Protein AF-A0AAD3U7L4-F1 (afdb_monomer)

Sequence (119 aa):
MNAIIQDDDGVNAVFKADIAALNFIVTVHREAIRQLQRQLLMLRRDNLPNTNVYAIRSLLTACRRERLCIATGLDMIAFQEGLLDEKAGRDAAIKNGTFLEWLGWEPCDQLHGLGENIK

Nearest PDB structures (foldseek):
  8sbj-assembly1_B  TM=7.997E-01  e=1.073E+00  Homo sapiens
  4ilo-assembly1_A  TM=7.071E-01  e=8.507E-01  Chlamydia trachomatis L2/434/Bu
  1i49-assembly1_B  TM=6.788E-01  e=4.591E+00  Homo sapiens
  8qbr-assembly1_A  TM=4.926E-01  e=2.422E+00  Nostoc punctiforme

Secondary structure (DSSP, 8-state):
-------HHHHHHHHHHHHHHHHHHHHHHHHHHHHHHHHHHHHHHT--TTS-HHHHHHHHHHHHHHHHHHHHHHHHHHHHHHHHHHHHHHHHHHHHT-HHHHTTPPPTT---S------

Structure (mmCIF, N/CA/C/O backbone):
data_AF-A0AAD3U7L4-F1
#
_entry.id   AF-A0AAD3U7L4-F1
#
loop_
_atom_site.group_PDB
_atom_site.id
_atom_site.type_symbol
_atom_site.label_atom_id
_atom_site.label_alt_id
_atom_site.label_comp_id
_atom_site.label_asym_id
_atom_site.label_entity_id
_atom_site.label_seq_id
_atom_site.pdbx_PDB_ins_code
_atom_site.Cartn_x
_atom_site.Cartn_y
_atom_site.Cartn_z
_atom_site.occupancy
_atom_site.B_iso_or_equiv
_atom_site.auth_seq_id
_atom_site.auth_comp_id
_atom_site.auth_asym_id
_atom_site.auth_atom_id
_atom_site.pdbx_PDB_model_num
ATOM 1 N N . MET A 1 1 ? 23.061 -11.448 -31.813 1.00 36.22 1 MET A N 1
ATOM 2 C CA . MET A 1 1 ? 23.353 -11.732 -30.391 1.00 36.22 1 MET A CA 1
ATOM 3 C C . MET A 1 1 ? 22.350 -10.909 -29.572 1.00 36.22 1 MET A C 1
ATOM 5 O O . MET A 1 1 ? 22.698 -9.850 -29.095 1.00 36.22 1 MET A O 1
ATOM 9 N N . ASN A 1 2 ? 21.032 -11.060 -29.744 1.00 41.19 2 ASN A N 1
ATOM 10 C CA . ASN A 1 2 ? 20.076 -12.087 -29.292 1.00 41.19 2 ASN A CA 1
ATOM 11 C C . ASN A 1 2 ? 20.114 -12.408 -27.785 1.00 41.19 2 ASN A C 1
ATOM 13 O O . ASN A 1 2 ? 21.023 -13.095 -27.336 1.00 41.19 2 ASN A O 1
ATOM 17 N N . ALA A 1 3 ? 19.031 -11.990 -27.106 1.00 43.59 3 ALA A N 1
ATOM 18 C CA . ALA A 1 3 ? 18.468 -12.526 -25.858 1.00 43.59 3 ALA A CA 1
ATOM 19 C C . ALA A 1 3 ? 18.876 -11.927 -24.490 1.00 43.59 3 ALA A C 1
ATOM 21 O O . ALA A 1 3 ? 18.977 -12.666 -23.518 1.00 43.59 3 ALA A O 1
ATOM 22 N N . ILE A 1 4 ? 18.976 -10.596 -24.362 1.00 46.19 4 ILE A N 1
ATOM 23 C CA . ILE A 1 4 ? 18.776 -9.913 -23.061 1.00 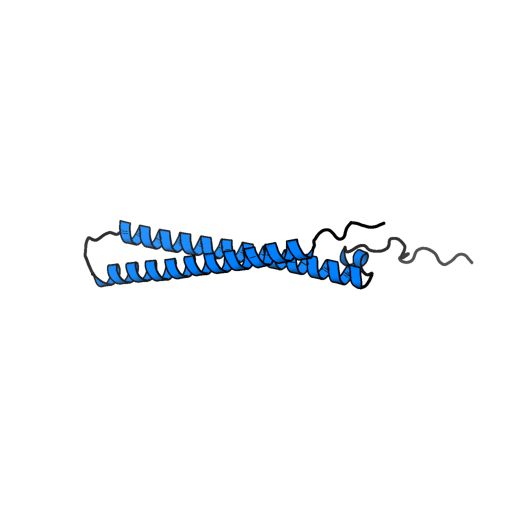46.19 4 ILE A CA 1
ATOM 24 C C . ILE A 1 4 ? 17.797 -8.742 -23.241 1.00 46.19 4 ILE A C 1
ATOM 26 O O . ILE A 1 4 ? 18.088 -7.592 -22.950 1.00 46.19 4 ILE A O 1
ATOM 30 N N . ILE A 1 5 ? 16.626 -9.030 -23.803 1.00 48.66 5 ILE A N 1
ATOM 31 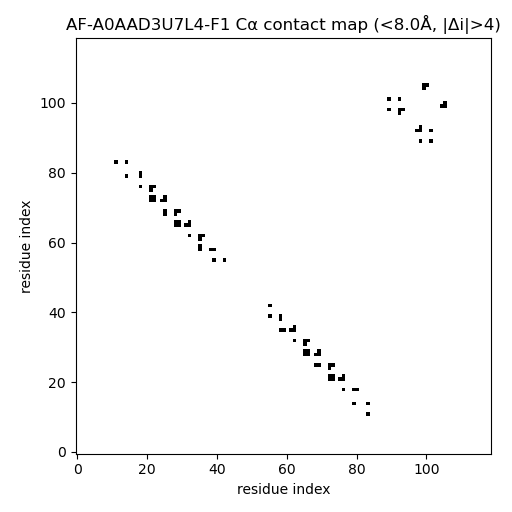C CA . ILE A 1 5 ? 15.420 -8.238 -23.534 1.00 48.66 5 ILE A CA 1
ATOM 32 C C . ILE A 1 5 ? 14.530 -9.216 -22.767 1.00 48.66 5 ILE A C 1
ATOM 34 O O . ILE A 1 5 ? 13.626 -9.834 -23.321 1.00 48.66 5 ILE A O 1
ATOM 38 N N . GLN A 1 6 ? 14.949 -9.535 -21.541 1.00 49.03 6 GLN A N 1
ATOM 39 C CA . GLN A 1 6 ? 14.192 -10.394 -20.634 1.00 49.03 6 GLN A CA 1
ATOM 40 C C . GLN A 1 6 ? 12.933 -9.633 -20.223 1.00 49.03 6 GLN A C 1
ATOM 42 O O . GLN A 1 6 ? 13.059 -8.637 -19.531 1.00 49.03 6 GLN A O 1
ATOM 47 N N . ASP A 1 7 ? 11.769 -10.088 -20.694 1.00 54.78 7 ASP A N 1
ATOM 48 C CA . ASP A 1 7 ? 10.418 -9.917 -20.122 1.00 54.78 7 ASP A CA 1
ATOM 49 C C . ASP A 1 7 ? 10.163 -8.669 -19.238 1.00 54.78 7 ASP A C 1
ATOM 51 O O . ASP A 1 7 ? 9.624 -8.737 -18.132 1.00 54.78 7 ASP A O 1
ATOM 55 N N . ASP A 1 8 ? 10.572 -7.500 -19.730 1.00 60.44 8 ASP A N 1
ATOM 56 C CA . ASP A 1 8 ? 10.537 -6.233 -18.989 1.00 60.44 8 ASP A CA 1
ATOM 57 C C . ASP A 1 8 ? 9.098 -5.703 -18.817 1.00 60.44 8 ASP A C 1
ATOM 59 O O . ASP A 1 8 ? 8.824 -4.869 -17.946 1.00 60.44 8 ASP A O 1
ATOM 63 N N . ASP A 1 9 ? 8.173 -6.211 -19.637 1.00 69.69 9 ASP A N 1
ATOM 64 C CA . ASP A 1 9 ? 6.739 -5.938 -19.559 1.00 69.69 9 ASP A CA 1
ATOM 65 C C . ASP A 1 9 ? 6.079 -6.724 -18.416 1.00 69.69 9 ASP A C 1
ATOM 67 O O . ASP A 1 9 ? 5.242 -6.168 -17.696 1.00 69.69 9 ASP A O 1
ATOM 71 N N . GLY A 1 10 ? 6.500 -7.974 -18.183 1.00 77.50 10 GLY A N 1
ATOM 72 C CA . GLY A 1 10 ? 6.048 -8.784 -17.051 1.00 77.50 10 GLY A CA 1
ATOM 73 C C . GLY A 1 10 ? 6.410 -8.152 -15.706 1.00 77.50 10 GLY A C 1
ATOM 74 O O . GLY A 1 10 ? 5.562 -8.045 -14.819 1.00 77.50 10 GLY A O 1
ATOM 75 N N . VAL A 1 11 ? 7.632 -7.628 -15.576 1.00 80.88 11 VAL A N 1
ATOM 76 C CA . VAL A 1 11 ? 8.095 -6.942 -14.355 1.00 80.88 11 VAL A CA 1
ATOM 77 C C . VAL A 1 11 ? 7.258 -5.691 -14.056 1.00 80.88 11 VAL A C 1
ATOM 79 O O . VAL A 1 11 ? 6.837 -5.480 -12.919 1.00 80.88 11 VAL A O 1
ATOM 82 N N . ASN A 1 12 ? 6.945 -4.885 -15.075 1.00 86.50 12 ASN A N 1
ATOM 83 C CA . ASN A 1 12 ? 6.096 -3.699 -14.916 1.00 86.50 12 ASN A CA 1
ATOM 84 C C . ASN A 1 12 ? 4.665 -4.076 -14.492 1.00 86.50 12 ASN A C 1
ATOM 86 O O . ASN A 1 12 ? 4.074 -3.437 -13.621 1.00 86.50 12 ASN A O 1
ATOM 90 N N . ALA A 1 13 ? 4.111 -5.139 -15.082 1.00 89.31 13 ALA A N 1
ATOM 91 C CA . ALA A 1 13 ? 2.794 -5.645 -14.712 1.00 89.31 13 ALA A CA 1
ATOM 92 C C . ALA A 1 13 ? 2.744 -6.114 -13.248 1.00 89.31 13 ALA A C 1
ATOM 94 O O . ALA A 1 13 ? 1.767 -5.822 -12.558 1.00 89.31 13 ALA A O 1
ATOM 95 N N . VAL A 1 14 ? 3.801 -6.772 -12.757 1.00 91.06 14 VAL A N 1
ATOM 96 C CA . VAL A 1 14 ? 3.909 -7.209 -11.355 1.00 91.06 14 VAL A CA 1
ATOM 97 C C . VAL A 1 14 ? 3.915 -6.016 -10.401 1.00 91.06 14 VAL A C 1
ATOM 99 O O . VAL A 1 14 ? 3.099 -5.987 -9.484 1.00 91.06 14 VAL A O 1
ATOM 102 N N . PHE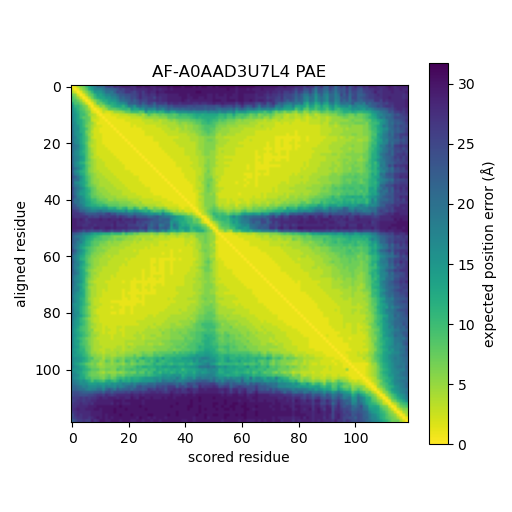 A 1 15 ? 4.759 -5.006 -10.635 1.00 91.56 15 PHE A N 1
ATOM 103 C CA . PHE A 1 15 ? 4.790 -3.817 -9.775 1.00 91.56 15 PHE A CA 1
ATOM 104 C C . PHE A 1 15 ? 3.460 -3.061 -9.785 1.00 91.56 15 PHE A C 1
ATOM 106 O O . PHE A 1 15 ? 2.961 -2.680 -8.733 1.00 91.56 15 PHE A O 1
ATOM 113 N N . LYS A 1 16 ? 2.822 -2.899 -10.949 1.00 93.19 16 LYS A N 1
ATOM 114 C CA . LYS A 1 16 ? 1.496 -2.263 -11.033 1.00 93.19 16 LYS A CA 1
ATOM 115 C C . LYS A 1 16 ? 0.420 -3.049 -10.286 1.00 93.19 16 LYS A C 1
ATOM 117 O O . LYS A 1 16 ? -0.434 -2.444 -9.638 1.00 93.19 16 LYS A O 1
ATOM 122 N N . ALA A 1 17 ? 0.448 -4.378 -10.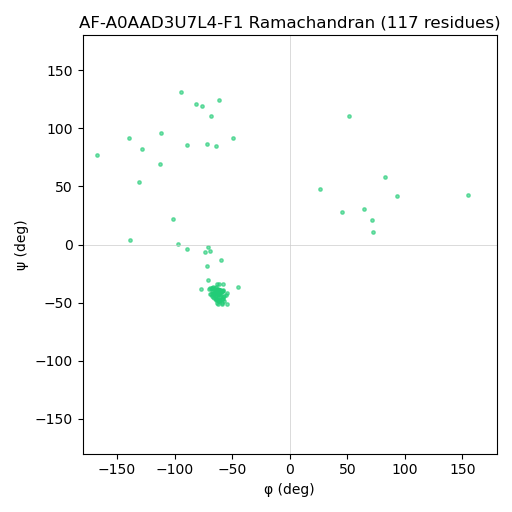377 1.00 95.31 17 ALA A N 1
ATOM 123 C CA . ALA A 1 17 ? -0.474 -5.233 -9.640 1.00 95.31 17 ALA A CA 1
ATOM 124 C C . ALA A 1 17 ? -0.252 -5.124 -8.124 1.00 95.31 17 ALA A C 1
ATOM 126 O O . ALA A 1 17 ? -1.226 -5.022 -7.376 1.00 95.31 17 ALA A O 1
ATOM 127 N N . ASP A 1 18 ? 1.004 -5.080 -7.676 1.00 95.69 18 ASP A N 1
ATOM 128 C CA . ASP A 1 18 ? 1.332 -4.951 -6.256 1.00 95.69 18 ASP A CA 1
ATOM 129 C C . ASP A 1 18 ? 0.968 -3.565 -5.702 1.00 95.69 18 ASP A C 1
ATOM 131 O O . ASP A 1 18 ? 0.293 -3.473 -4.677 1.00 95.69 18 ASP A O 1
ATOM 135 N N . ILE A 1 19 ? 1.249 -2.482 -6.439 1.00 96.75 19 ILE A N 1
ATOM 136 C CA . ILE A 1 19 ? 0.787 -1.122 -6.106 1.00 96.75 19 ILE 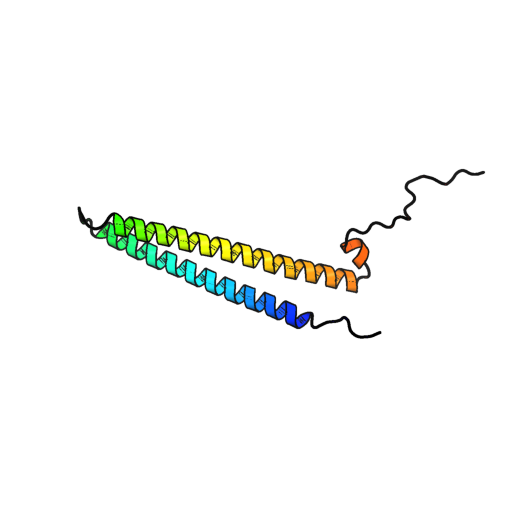A CA 1
ATOM 137 C C . ILE A 1 19 ? -0.740 -1.088 -5.959 1.00 96.75 19 ILE A C 1
ATOM 139 O O . ILE A 1 19 ? -1.271 -0.477 -5.025 1.00 96.75 19 ILE A O 1
ATOM 143 N N . ALA A 1 20 ? -1.481 -1.740 -6.860 1.00 97.50 20 ALA A N 1
ATOM 144 C CA . ALA A 1 20 ? -2.938 -1.811 -6.770 1.00 97.50 20 ALA A CA 1
ATOM 145 C C . ALA A 1 20 ? -3.399 -2.575 -5.514 1.00 97.50 20 ALA A C 1
ATOM 147 O O . ALA A 1 20 ? -4.315 -2.124 -4.817 1.00 97.50 20 ALA A O 1
ATOM 148 N N . ALA A 1 21 ? -2.744 -3.692 -5.187 1.00 97.88 21 ALA A N 1
ATOM 149 C CA . ALA A 1 21 ? -3.023 -4.464 -3.980 1.00 97.88 21 ALA A CA 1
ATOM 150 C C . ALA A 1 21 ? -2.717 -3.665 -2.701 1.00 97.88 21 ALA A C 1
ATOM 152 O O . ALA A 1 21 ? -3.546 -3.616 -1.790 1.00 97.88 21 ALA A O 1
ATOM 153 N N . LEU A 1 22 ? -1.581 -2.967 -2.647 1.00 97.62 22 LEU A N 1
ATOM 154 C CA . LEU A 1 22 ? -1.202 -2.099 -1.531 1.00 97.62 22 LEU A CA 1
ATOM 155 C C . LEU A 1 22 ? -2.195 -0.946 -1.347 1.00 97.62 22 LEU A C 1
ATOM 157 O O . LEU A 1 22 ? -2.621 -0.671 -0.225 1.00 97.62 22 LEU A O 1
ATOM 161 N N . ASN A 1 23 ? -2.642 -0.314 -2.434 1.00 97.75 23 ASN A N 1
ATOM 162 C CA . ASN A 1 23 ? -3.673 0.725 -2.380 1.00 97.75 23 ASN A CA 1
ATOM 163 C C . ASN A 1 23 ? -5.003 0.197 -1.821 1.00 97.75 23 ASN A C 1
ATOM 165 O O . ASN A 1 23 ? -5.676 0.874 -1.029 1.00 97.75 23 ASN A O 1
ATOM 169 N N . PHE A 1 24 ? -5.382 -1.028 -2.193 1.00 98.00 24 PHE A N 1
ATOM 170 C CA . PHE A 1 24 ? -6.545 -1.694 -1.618 1.00 98.00 24 PHE A CA 1
ATOM 171 C C . PHE A 1 24 ? -6.360 -1.956 -0.115 1.00 98.00 24 PHE A C 1
ATOM 173 O O . PHE A 1 24 ? -7.232 -1.593 0.677 1.00 98.00 24 PHE A O 1
ATOM 180 N N . ILE A 1 25 ? -5.206 -2.484 0.304 1.00 96.69 25 ILE A N 1
ATOM 181 C CA . ILE A 1 25 ? -4.867 -2.714 1.719 1.00 96.69 25 ILE A CA 1
ATOM 182 C C . ILE A 1 25 ? -4.937 -1.404 2.521 1.00 96.69 25 ILE A C 1
ATOM 184 O O . ILE A 1 25 ? -5.587 -1.343 3.567 1.00 96.69 25 ILE A O 1
ATOM 188 N N . VAL A 1 26 ? -4.356 -0.316 2.009 1.00 97.88 26 VAL A N 1
ATOM 189 C CA . VAL A 1 26 ? -4.443 1.022 2.621 1.00 97.88 26 VAL A CA 1
ATOM 190 C C . VAL A 1 26 ? -5.900 1.472 2.766 1.00 97.88 26 VAL A C 1
ATOM 192 O O . VAL A 1 26 ? -6.278 2.056 3.785 1.00 97.88 26 VAL A O 1
ATOM 195 N N . THR A 1 27 ? -6.743 1.192 1.773 1.00 98.00 27 THR A N 1
ATOM 196 C CA . THR A 1 27 ? -8.177 1.511 1.825 1.00 98.00 27 THR A CA 1
ATOM 197 C C . THR A 1 27 ? -8.893 0.733 2.928 1.00 98.00 27 THR A C 1
ATOM 199 O O . THR A 1 27 ? -9.677 1.326 3.675 1.00 98.00 27 THR A O 1
ATOM 202 N N . VAL A 1 28 ? -8.577 -0.552 3.095 1.00 97.94 28 VAL A N 1
ATOM 203 C CA . VAL A 1 28 ? -9.106 -1.385 4.185 1.00 97.94 28 VAL A CA 1
ATOM 204 C C . VAL A 1 28 ? -8.707 -0.820 5.552 1.00 97.94 28 VAL A C 1
ATOM 206 O O . VAL A 1 28 ? -9.577 -0.615 6.398 1.00 97.94 28 VAL A O 1
ATOM 209 N N . HIS A 1 29 ? -7.433 -0.472 5.757 1.00 97.62 29 HIS A N 1
ATOM 210 C CA . HIS A 1 29 ? -6.970 0.135 7.013 1.00 97.62 29 HIS A CA 1
ATOM 211 C C . HIS A 1 29 ? -7.642 1.489 7.299 1.00 97.62 29 HIS A C 1
ATOM 213 O O . HIS A 1 29 ? -8.012 1.790 8.438 1.00 97.62 29 HIS A O 1
ATOM 219 N N . ARG A 1 30 ? -7.872 2.315 6.268 1.00 97.62 30 ARG A N 1
ATOM 220 C CA . ARG A 1 30 ? -8.631 3.570 6.412 1.00 97.62 30 ARG A CA 1
ATOM 221 C C . ARG A 1 30 ? -10.056 3.311 6.891 1.00 97.62 30 ARG A C 1
ATOM 223 O O . ARG A 1 30 ? -10.544 4.044 7.751 1.00 97.62 30 ARG A O 1
ATOM 230 N N . GLU A 1 31 ? -10.718 2.283 6.368 1.00 98.06 31 GLU A N 1
ATOM 231 C CA . GLU A 1 31 ? -12.066 1.927 6.809 1.00 98.06 31 GLU A CA 1
ATOM 232 C C . GLU A 1 31 ? -12.078 1.344 8.227 1.00 98.06 31 GLU A C 1
ATOM 234 O O . GLU A 1 31 ? -12.939 1.713 9.028 1.00 98.06 31 GLU A O 1
ATOM 239 N N . ALA A 1 32 ? -11.077 0.539 8.594 1.00 97.12 32 ALA A N 1
ATOM 240 C CA . ALA A 1 32 ? -10.902 0.061 9.964 1.00 97.12 32 ALA A CA 1
ATOM 241 C C . ALA A 1 32 ? -10.792 1.231 10.960 1.00 97.12 32 ALA A C 1
ATOM 243 O O . ALA A 1 32 ? -11.485 1.245 11.979 1.00 97.12 32 ALA A O 1
ATOM 244 N N . ILE A 1 33 ? -10.021 2.279 10.637 1.00 97.44 33 ILE A N 1
ATOM 245 C CA . ILE A 1 33 ? -9.958 3.503 11.458 1.00 97.44 33 ILE A CA 1
ATOM 246 C C . ILE A 1 33 ? -11.338 4.146 11.610 1.00 97.44 33 ILE A C 1
ATOM 248 O O . ILE A 1 33 ? -11.704 4.529 12.724 1.00 97.44 33 ILE A O 1
ATOM 252 N N . ARG A 1 34 ? -12.121 4.265 10.529 1.00 96.94 34 ARG A N 1
ATOM 253 C CA . ARG A 1 34 ? -13.474 4.845 10.606 1.00 96.94 34 ARG A CA 1
ATOM 254 C C . ARG A 1 34 ? -14.373 4.042 11.542 1.00 96.94 34 ARG A C 1
ATOM 256 O O . ARG A 1 34 ? -15.113 4.634 12.329 1.00 96.94 34 ARG A O 1
ATOM 263 N N . GLN A 1 35 ? -14.296 2.714 11.501 1.00 96.62 35 GLN A N 1
ATOM 264 C CA . GLN A 1 35 ? -15.063 1.842 12.394 1.00 96.62 35 GLN A CA 1
ATOM 265 C C . GLN A 1 35 ? -14.633 1.999 13.860 1.00 96.62 35 GLN A C 1
ATOM 267 O O . GLN A 1 35 ? -15.485 2.198 14.728 1.00 96.62 35 GLN A O 1
ATOM 272 N N . LEU A 1 36 ? -13.326 2.013 14.134 1.00 94.94 36 LEU A N 1
ATOM 273 C CA . LEU A 1 36 ? -12.784 2.231 15.481 1.00 94.94 36 LEU A CA 1
ATOM 274 C C . LEU A 1 36 ? -13.186 3.603 16.047 1.00 94.94 36 LEU A C 1
ATOM 276 O O . LEU A 1 36 ? -13.565 3.724 17.212 1.00 94.94 36 LEU A O 1
ATOM 280 N N . GLN A 1 37 ? -13.168 4.647 15.215 1.00 92.75 37 GLN A N 1
ATOM 281 C CA . GLN A 1 37 ? -13.621 5.985 15.601 1.00 92.75 37 GLN A CA 1
ATOM 282 C C . GLN A 1 37 ? -15.115 6.015 15.943 1.00 92.75 37 GLN A C 1
ATOM 284 O O . GLN A 1 37 ? -15.500 6.662 16.917 1.00 92.75 37 GLN A O 1
ATOM 289 N N . ARG A 1 38 ? -15.963 5.296 15.195 1.00 93.56 38 ARG A N 1
ATOM 290 C CA . ARG A 1 38 ? -17.395 5.167 15.520 1.00 93.56 38 ARG A CA 1
ATOM 291 C C . ARG A 1 38 ? -17.604 4.490 16.875 1.00 93.56 38 ARG A C 1
ATOM 293 O O . ARG A 1 38 ? -18.402 4.985 17.666 1.00 93.56 38 ARG A O 1
ATOM 300 N N . GLN A 1 39 ? -16.858 3.427 17.173 1.00 91.00 39 GLN A N 1
ATOM 301 C CA . GLN A 1 39 ? -16.921 2.749 18.474 1.00 91.00 39 GLN A CA 1
ATOM 302 C C . GLN A 1 39 ? -16.498 3.674 19.625 1.00 91.00 39 GLN A C 1
ATOM 304 O O . GLN A 1 39 ? -17.182 3.746 20.643 1.00 91.00 39 GLN A O 1
ATOM 309 N N . LEU A 1 40 ? -15.427 4.454 19.444 1.00 89.31 40 LEU A N 1
ATOM 310 C CA . LEU A 1 40 ? -15.005 5.465 20.422 1.00 89.31 40 LEU A CA 1
ATOM 311 C C . LEU A 1 40 ? -16.084 6.534 20.660 1.00 89.31 40 LEU A C 1
ATOM 313 O O . LEU A 1 40 ? -16.294 6.956 21.797 1.00 89.31 40 LEU A O 1
ATOM 317 N N . LEU A 1 41 ? -16.782 6.970 19.608 1.00 88.50 41 LEU A N 1
ATOM 318 C CA . LEU A 1 41 ? -17.876 7.937 19.728 1.00 88.50 41 LEU A CA 1
ATOM 319 C C . LEU A 1 41 ? -19.086 7.366 20.477 1.00 88.50 41 LEU A C 1
ATOM 321 O O . LEU A 1 41 ? -19.697 8.100 21.252 1.00 88.50 41 LEU A O 1
ATOM 325 N N . MET A 1 42 ? -19.416 6.088 20.272 1.00 87.19 42 MET A N 1
ATOM 326 C CA . MET A 1 42 ? -20.473 5.402 21.026 1.00 87.19 42 MET A CA 1
ATOM 327 C C . MET A 1 42 ? -20.124 5.344 22.517 1.00 87.19 42 MET A C 1
ATOM 329 O O . MET A 1 42 ? -20.880 5.857 23.335 1.00 87.19 42 MET A O 1
ATOM 333 N N . LEU A 1 43 ? -18.917 4.877 22.854 1.00 82.19 43 LEU A N 1
ATOM 334 C CA . LEU A 1 43 ? -18.445 4.816 24.244 1.00 82.19 43 LEU A CA 1
ATOM 335 C C . LEU A 1 43 ? -18.436 6.187 24.935 1.00 82.19 43 LEU A C 1
ATOM 337 O O . LEU A 1 43 ? -18.696 6.282 26.131 1.00 82.19 43 LEU A O 1
ATOM 341 N N . ARG A 1 44 ? -18.153 7.264 24.190 1.00 78.12 44 ARG A N 1
ATOM 342 C CA . ARG A 1 44 ? -18.211 8.634 24.717 1.00 78.12 44 ARG A CA 1
ATOM 343 C C . ARG A 1 44 ? -19.642 9.091 25.013 1.00 78.12 44 ARG A C 1
ATOM 345 O O . ARG A 1 44 ? -19.840 9.838 25.965 1.00 78.12 44 ARG A O 1
ATOM 352 N N . ARG A 1 45 ? -20.618 8.707 24.185 1.00 75.94 45 ARG A N 1
ATOM 353 C CA . ARG A 1 45 ? -22.029 9.097 24.358 1.00 75.94 45 ARG A CA 1
ATOM 354 C C . ARG A 1 45 ? -22.681 8.401 25.546 1.00 75.94 45 ARG A C 1
ATOM 356 O O . ARG A 1 45 ? -23.536 9.007 26.182 1.00 75.94 45 ARG A O 1
ATOM 363 N N . ASP A 1 46 ? -22.237 7.192 25.868 1.00 68.12 46 ASP A N 1
ATOM 364 C CA . ASP A 1 46 ? -22.859 6.384 26.916 1.00 68.12 46 ASP A CA 1
ATOM 365 C C . ASP A 1 46 ? -22.558 6.873 28.347 1.00 68.12 46 ASP A C 1
ATOM 367 O O . ASP A 1 46 ? -23.173 6.372 29.281 1.00 68.12 46 ASP A O 1
ATOM 371 N N . ASN A 1 47 ? -21.677 7.872 28.548 1.00 58.88 47 ASN A N 1
ATOM 372 C CA . ASN A 1 47 ? -21.454 8.589 29.825 1.00 58.88 47 ASN A CA 1
ATOM 373 C C . ASN A 1 47 ? -21.338 7.684 31.080 1.00 58.88 47 ASN A C 1
ATOM 375 O O . ASN A 1 47 ? -21.670 8.092 32.194 1.00 58.88 47 ASN A O 1
ATOM 379 N N . LEU A 1 48 ? -20.873 6.442 30.918 1.00 60.03 48 LEU A N 1
ATOM 380 C CA . LEU A 1 48 ? -20.873 5.450 31.989 1.00 60.03 48 LEU A CA 1
ATOM 381 C C . LEU A 1 48 ? -19.659 5.659 32.911 1.00 60.03 48 LEU A C 1
ATOM 383 O O . LEU A 1 48 ? -18.520 5.526 32.456 1.00 60.03 48 LEU A O 1
ATOM 387 N N . PRO A 1 49 ? -19.866 5.911 34.218 1.00 53.59 49 PRO A N 1
ATOM 388 C CA . PRO A 1 49 ? -18.813 6.341 35.143 1.00 53.59 49 PRO A CA 1
ATOM 389 C C . PRO A 1 49 ? -17.751 5.274 35.461 1.00 53.59 49 PRO A C 1
ATOM 391 O O . PRO A 1 49 ? -16.769 5.583 36.125 1.00 53.59 49 PRO A O 1
ATOM 394 N N . ASN A 1 50 ? -17.908 4.036 34.982 1.00 56.66 50 ASN A N 1
ATOM 395 C CA . ASN A 1 50 ? -16.955 2.942 35.206 1.00 56.66 50 ASN A CA 1
ATOM 396 C C . ASN A 1 50 ? -16.700 2.061 33.971 1.00 56.66 50 ASN A C 1
ATOM 398 O O . ASN A 1 50 ? -15.947 1.086 34.049 1.00 56.66 50 ASN A O 1
ATOM 402 N N . THR A 1 51 ? -17.278 2.387 32.811 1.00 57.25 51 THR A N 1
ATOM 403 C CA . THR A 1 51 ? -17.162 1.521 31.633 1.00 57.25 51 THR A CA 1
ATOM 404 C C . THR A 1 51 ? -15.926 1.891 30.819 1.00 57.25 51 THR A C 1
ATOM 406 O O . THR A 1 51 ? -15.958 2.601 29.821 1.00 57.25 51 THR A O 1
ATOM 409 N N . ASN A 1 52 ? -14.831 1.276 31.269 1.00 70.94 52 ASN A N 1
ATOM 410 C CA . ASN A 1 52 ? -13.834 0.637 30.422 1.00 70.94 52 ASN A CA 1
ATOM 411 C C . ASN A 1 52 ? -12.767 1.559 29.799 1.00 70.94 52 ASN A C 1
ATOM 413 O O . ASN A 1 52 ? -12.529 1.561 28.592 1.00 70.94 52 ASN A O 1
ATOM 417 N N . VAL A 1 53 ? -12.025 2.269 30.662 1.00 79.75 53 VAL A N 1
ATOM 418 C CA . VAL A 1 53 ? -10.732 2.912 30.324 1.00 79.75 53 VAL A CA 1
ATOM 419 C C . VAL A 1 53 ? -9.833 1.969 29.515 1.00 79.75 53 VAL A C 1
ATOM 421 O O . VAL 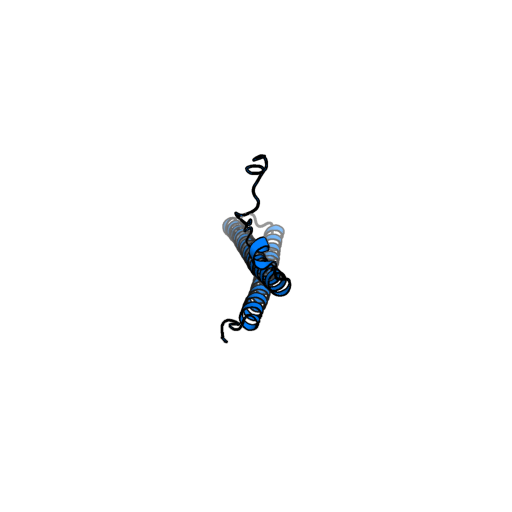A 1 53 ? -9.140 2.411 28.599 1.00 79.75 53 VAL A O 1
ATOM 424 N N . TYR A 1 54 ? -9.869 0.667 29.818 1.00 83.31 54 TYR A N 1
ATOM 425 C CA . TYR A 1 54 ? -9.162 -0.357 29.056 1.00 83.31 54 TYR A CA 1
ATOM 426 C C . TYR A 1 54 ? -9.682 -0.482 27.614 1.00 83.31 54 TYR A C 1
ATOM 428 O O . TYR A 1 54 ? -8.871 -0.426 26.696 1.00 83.31 54 TYR A O 1
ATOM 436 N N . ALA A 1 55 ? -10.999 -0.559 27.387 1.00 85.25 55 ALA A N 1
ATOM 437 C CA . ALA A 1 55 ? -11.578 -0.564 26.038 1.00 85.25 55 ALA A CA 1
ATOM 438 C C . ALA A 1 55 ? -11.279 0.722 25.251 1.00 85.25 55 ALA A C 1
ATOM 440 O O . ALA A 1 55 ? -10.959 0.670 24.068 1.00 85.25 55 ALA A O 1
ATOM 441 N N . ILE A 1 56 ? -11.315 1.890 25.896 1.00 87.06 56 ILE A N 1
ATOM 442 C CA . ILE A 1 56 ? -10.938 3.145 25.228 1.00 87.06 56 ILE A CA 1
ATOM 443 C C . ILE A 1 56 ? -9.454 3.104 24.833 1.00 87.06 56 ILE A C 1
ATOM 445 O O . ILE A 1 56 ? -9.101 3.419 23.696 1.00 87.06 56 ILE A O 1
ATOM 449 N N . ARG A 1 57 ? -8.569 2.680 25.746 1.00 89.38 57 ARG A N 1
ATOM 450 C CA . ARG A 1 57 ? -7.132 2.538 25.462 1.00 89.38 57 ARG A CA 1
ATOM 451 C C . ARG A 1 57 ? -6.858 1.506 24.371 1.00 89.38 57 ARG A C 1
ATOM 453 O O . ARG A 1 57 ? -5.990 1.758 23.533 1.00 89.38 57 ARG A O 1
ATOM 460 N N . SER A 1 58 ? -7.575 0.385 24.348 1.00 90.69 58 SER A N 1
ATOM 461 C CA . SER A 1 58 ? -7.402 -0.643 23.320 1.00 90.69 58 SER A CA 1
ATOM 462 C C . SER A 1 58 ? -7.826 -0.121 21.946 1.00 90.69 58 SER A C 1
ATOM 464 O O . SER A 1 58 ? -7.047 -0.231 21.002 1.00 90.69 58 SER A O 1
ATOM 466 N N . LEU A 1 59 ? -8.968 0.565 21.840 1.00 92.88 59 LEU A N 1
ATOM 467 C CA . LEU A 1 59 ? -9.436 1.173 20.589 1.00 92.88 59 LEU A CA 1
ATOM 468 C C . LEU A 1 59 ? -8.511 2.288 20.085 1.00 92.88 59 LEU A C 1
ATOM 470 O O . LEU A 1 59 ? -8.235 2.376 18.887 1.00 92.88 59 LEU A O 1
ATOM 474 N N . LEU A 1 60 ? -7.977 3.122 20.984 1.00 93.31 60 LEU A N 1
ATOM 475 C CA . LEU A 1 60 ? -6.973 4.131 20.630 1.00 93.31 60 LEU A CA 1
ATOM 476 C C . LEU A 1 60 ? -5.664 3.490 20.149 1.00 93.31 60 LEU A C 1
ATOM 478 O O . LEU A 1 60 ? -5.028 3.999 19.227 1.00 93.31 60 LEU A O 1
ATOM 482 N N . THR A 1 61 ? -5.262 2.374 20.756 1.00 95.75 61 THR A N 1
ATOM 483 C CA . THR A 1 61 ? -4.063 1.627 20.355 1.00 95.75 61 THR A CA 1
ATOM 484 C C . THR A 1 61 ? -4.259 0.972 18.991 1.00 95.75 61 THR A C 1
ATOM 486 O O . THR A 1 61 ? -3.382 1.091 18.138 1.00 95.75 61 THR A O 1
ATOM 489 N N . ALA A 1 62 ? -5.430 0.381 18.743 1.00 96.25 62 ALA A N 1
ATOM 490 C CA . ALA A 1 62 ? -5.812 -0.120 17.429 1.00 96.25 62 ALA A CA 1
ATOM 491 C C . ALA A 1 62 ? -5.757 1.002 16.380 1.00 96.25 62 ALA A C 1
ATOM 493 O O . ALA A 1 62 ? -5.059 0.859 15.384 1.00 96.25 62 ALA A O 1
ATOM 494 N N . CYS A 1 63 ? -6.345 2.176 16.651 1.00 96.00 63 CYS A N 1
ATOM 495 C CA . CYS A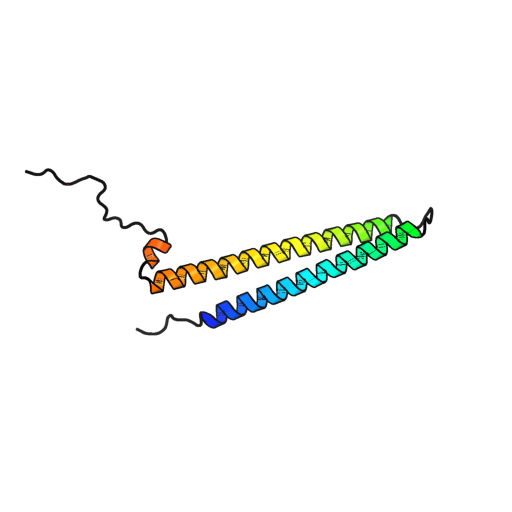 1 63 ? -6.264 3.331 15.746 1.00 96.00 63 CYS A CA 1
ATOM 496 C C . CYS A 1 63 ? -4.818 3.718 15.394 1.00 96.00 63 CYS A C 1
ATOM 498 O O . CYS A 1 63 ? -4.529 4.061 14.250 1.00 96.00 63 CYS A O 1
ATOM 500 N N . ARG A 1 64 ? -3.904 3.703 16.375 1.00 97.00 64 ARG A N 1
ATOM 501 C CA . ARG A 1 64 ? -2.481 4.003 16.140 1.00 97.00 64 ARG A CA 1
ATOM 502 C C . ARG A 1 64 ? -1.820 2.946 15.260 1.00 97.00 64 ARG A C 1
ATOM 504 O O . ARG A 1 64 ? -1.067 3.312 14.364 1.00 97.00 64 ARG A O 1
ATOM 511 N N . ARG A 1 65 ? -2.120 1.667 15.494 1.00 97.62 65 ARG A N 1
ATOM 512 C CA . ARG A 1 65 ? -1.611 0.557 14.683 1.00 97.62 65 ARG A CA 1
ATOM 513 C C . ARG A 1 65 ? -2.087 0.655 13.236 1.00 97.62 65 ARG A C 1
ATOM 515 O O . ARG A 1 65 ? -1.258 0.595 12.340 1.00 97.62 65 ARG A O 1
ATOM 522 N N . GLU A 1 66 ? -3.377 0.897 13.015 1.00 97.56 66 GLU A N 1
ATOM 523 C CA . GLU A 1 66 ? -3.926 1.070 11.665 1.00 97.56 66 GLU A CA 1
ATOM 524 C C . GLU A 1 66 ? -3.261 2.239 10.922 1.00 97.56 66 GLU A C 1
ATOM 526 O O . GLU A 1 66 ? -2.931 2.129 9.744 1.00 97.56 66 GLU A O 1
ATOM 531 N N . ARG A 1 67 ? -2.991 3.358 11.612 1.00 96.81 67 ARG A N 1
ATOM 532 C CA . ARG A 1 67 ? -2.261 4.495 11.020 1.00 96.81 67 ARG A CA 1
ATOM 533 C C . ARG A 1 67 ? -0.839 4.133 10.611 1.00 96.81 67 ARG A C 1
ATOM 535 O O . ARG A 1 67 ? -0.393 4.593 9.567 1.00 96.81 67 ARG A O 1
ATOM 542 N N . LEU A 1 68 ? -0.144 3.334 11.419 1.00 97.69 68 LEU A N 1
ATOM 543 C CA . LEU A 1 68 ? 1.191 2.853 11.077 1.00 97.69 68 LEU A CA 1
ATOM 544 C C . LEU A 1 68 ? 1.141 1.949 9.840 1.00 97.69 68 LEU A C 1
ATOM 546 O O . LEU A 1 68 ? 1.929 2.151 8.928 1.00 97.69 68 LEU A O 1
ATOM 550 N N . CYS A 1 69 ? 0.176 1.027 9.765 1.00 97.25 69 CYS A N 1
ATOM 551 C CA . CYS A 1 69 ? -0.020 0.182 8.583 1.00 97.25 69 CYS A CA 1
ATOM 552 C C . CYS A 1 69 ? -0.285 1.010 7.316 1.00 97.25 69 CYS A C 1
ATOM 554 O O . CYS A 1 69 ? 0.275 0.708 6.266 1.00 97.25 69 CYS A O 1
ATOM 556 N N . ILE A 1 70 ? -1.078 2.084 7.414 1.00 97.94 70 ILE A N 1
ATOM 557 C CA . ILE A 1 70 ? -1.283 3.021 6.299 1.00 97.94 70 ILE A CA 1
ATOM 558 C C . ILE A 1 70 ? 0.032 3.687 5.894 1.00 97.94 70 ILE A C 1
ATOM 560 O O . ILE A 1 70 ? 0.330 3.720 4.707 1.00 97.94 70 ILE A O 1
ATOM 564 N N . ALA A 1 71 ? 0.801 4.214 6.852 1.00 97.94 71 ALA A N 1
ATOM 565 C CA . ALA A 1 71 ? 2.070 4.878 6.560 1.00 97.94 71 ALA A CA 1
ATOM 566 C C . ALA A 1 71 ? 3.041 3.925 5.848 1.00 97.94 71 ALA A C 1
ATOM 568 O O . ALA A 1 71 ? 3.496 4.230 4.755 1.00 97.94 71 ALA A O 1
ATOM 569 N N . THR A 1 72 ? 3.243 2.723 6.393 1.00 97.19 72 THR A N 1
ATOM 570 C CA . THR A 1 72 ? 4.100 1.702 5.776 1.00 97.19 72 THR A CA 1
ATOM 571 C C . THR A 1 72 ? 3.615 1.290 4.384 1.00 97.19 72 THR A C 1
ATOM 573 O O . THR A 1 72 ? 4.430 1.108 3.484 1.00 97.19 72 THR A O 1
ATOM 576 N N . GLY A 1 73 ? 2.300 1.152 4.183 1.00 97.25 73 GLY A N 1
ATOM 577 C CA . GLY A 1 73 ? 1.738 0.837 2.869 1.00 97.25 73 GLY A CA 1
ATOM 578 C C . GLY A 1 73 ? 1.987 1.944 1.841 1.00 97.25 73 GLY A C 1
ATOM 579 O O . GLY A 1 73 ? 2.350 1.647 0.709 1.00 97.25 73 GLY A O 1
ATOM 580 N N . LEU A 1 74 ? 1.836 3.211 2.239 1.00 97.75 74 LEU A N 1
ATOM 581 C CA . LEU A 1 74 ? 2.115 4.361 1.374 1.00 97.75 74 LEU A CA 1
ATOM 582 C C . LEU A 1 74 ? 3.608 4.498 1.055 1.00 97.75 74 LEU A C 1
ATOM 584 O O . LEU A 1 74 ? 3.944 4.763 -0.095 1.00 97.75 74 LEU A O 1
ATOM 588 N N . ASP A 1 75 ? 4.486 4.262 2.030 1.00 98.12 75 ASP A N 1
ATOM 589 C CA . ASP A 1 75 ? 5.937 4.271 1.812 1.00 98.12 75 ASP A CA 1
ATOM 590 C C . ASP A 1 75 ? 6.350 3.188 0.802 1.00 98.12 75 ASP A C 1
ATOM 592 O O . ASP A 1 75 ? 7.155 3.443 -0.092 1.00 98.12 75 ASP A O 1
ATOM 596 N N . MET A 1 76 ? 5.759 1.990 0.896 1.00 97.12 76 MET A N 1
ATOM 597 C CA . MET A 1 76 ? 6.024 0.905 -0.053 1.00 97.12 76 MET A CA 1
ATOM 598 C C . MET A 1 76 ? 5.510 1.227 -1.462 1.00 97.12 76 MET A C 1
ATOM 600 O O . MET A 1 76 ? 6.203 0.947 -2.436 1.00 97.12 76 MET A O 1
ATOM 604 N N . ILE A 1 77 ? 4.328 1.844 -1.580 1.00 97.56 77 ILE A N 1
ATOM 605 C CA . ILE A 1 77 ? 3.801 2.311 -2.872 1.00 97.56 77 ILE A CA 1
ATOM 606 C C . ILE A 1 77 ? 4.769 3.316 -3.501 1.00 97.56 77 ILE A C 1
ATOM 608 O O . ILE A 1 77 ? 5.179 3.120 -4.639 1.00 97.56 77 ILE A O 1
ATOM 612 N N . ALA A 1 78 ? 5.184 4.340 -2.749 1.00 97.50 78 ALA A N 1
ATOM 613 C CA . ALA A 1 78 ? 6.096 5.366 -3.251 1.00 97.50 78 ALA A CA 1
ATOM 614 C C . ALA A 1 78 ? 7.444 4.772 -3.692 1.00 97.50 78 ALA A C 1
ATOM 616 O O . ALA A 1 78 ? 8.000 5.163 -4.717 1.00 97.50 78 ALA A O 1
ATOM 617 N N . PHE A 1 79 ? 7.957 3.791 -2.945 1.00 95.75 79 PHE A N 1
ATOM 618 C CA . PHE A 1 79 ? 9.160 3.059 -3.327 1.00 95.75 79 PHE A CA 1
ATOM 619 C C . PHE A 1 79 ? 8.985 2.314 -4.661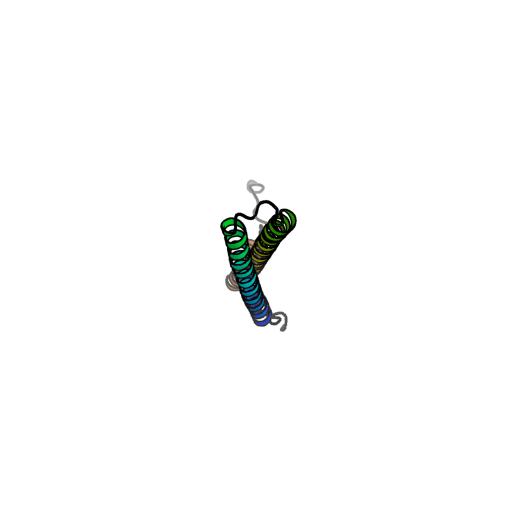 1.00 95.75 79 PHE A C 1
ATOM 621 O O . PHE A 1 79 ? 9.840 2.416 -5.539 1.00 95.75 79 PHE A O 1
ATOM 628 N N . GLN A 1 80 ? 7.875 1.594 -4.843 1.00 95.38 80 GLN A N 1
ATOM 629 C CA . GLN A 1 80 ? 7.603 0.848 -6.077 1.00 95.38 80 GLN A CA 1
ATOM 630 C C . GLN A 1 80 ? 7.361 1.758 -7.284 1.00 95.38 80 GLN A C 1
ATOM 632 O O . GLN A 1 80 ? 7.817 1.443 -8.382 1.00 95.38 80 GLN A O 1
ATOM 637 N N . GLU A 1 81 ? 6.688 2.891 -7.087 1.00 94.75 81 GLU A N 1
ATOM 638 C CA . GLU A 1 81 ? 6.550 3.932 -8.111 1.00 94.75 81 GLU A CA 1
ATOM 639 C C . GLU A 1 81 ? 7.927 4.464 -8.534 1.00 94.75 81 GLU A C 1
ATOM 641 O O . GLU A 1 81 ? 8.214 4.525 -9.728 1.00 94.75 81 GLU A O 1
ATOM 646 N N . GLY A 1 82 ? 8.827 4.715 -7.577 1.00 94.38 82 GLY A N 1
ATOM 647 C CA . GLY A 1 82 ? 10.204 5.123 -7.864 1.00 94.38 82 GLY A CA 1
ATOM 648 C C . GLY A 1 82 ? 10.983 4.109 -8.712 1.00 94.38 82 GLY A C 1
ATOM 649 O O . GLY A 1 82 ? 11.683 4.502 -9.642 1.00 94.38 82 GLY A O 1
ATOM 650 N N . LEU A 1 83 ? 10.822 2.806 -8.458 1.00 91.44 83 LEU A N 1
ATOM 651 C CA . LEU A 1 83 ? 11.450 1.756 -9.275 1.00 91.44 83 LEU A CA 1
ATOM 652 C C . LEU A 1 83 ? 10.888 1.704 -10.705 1.00 91.44 83 LEU A C 1
ATOM 654 O O . LEU A 1 83 ? 11.624 1.439 -11.660 1.00 91.44 83 LEU A O 1
ATOM 658 N N . LEU A 1 84 ? 9.584 1.946 -10.867 1.00 91.75 84 LEU A N 1
ATOM 659 C CA . LEU A 1 84 ? 8.956 2.030 -12.186 1.00 91.75 84 LEU A CA 1
ATOM 660 C C . LEU A 1 84 ? 9.466 3.240 -12.973 1.00 91.75 84 LEU A C 1
ATOM 662 O O . LEU A 1 84 ? 9.751 3.108 -14.167 1.00 91.75 84 LEU A O 1
ATOM 666 N N . ASP A 1 85 ? 9.624 4.382 -12.308 1.00 91.56 85 ASP A N 1
ATOM 667 C CA . ASP A 1 85 ? 10.169 5.601 -12.903 1.00 91.56 85 ASP A CA 1
ATOM 668 C C . ASP A 1 85 ? 11.649 5.437 -13.275 1.00 91.56 85 ASP A C 1
ATOM 670 O O . ASP A 1 85 ? 12.048 5.804 -14.382 1.00 91.56 85 ASP A O 1
ATOM 674 N N . GLU A 1 86 ? 12.458 4.820 -12.407 1.00 90.06 86 GLU A N 1
ATOM 675 C CA . GLU A 1 86 ? 13.866 4.511 -12.686 1.00 90.06 86 GLU A CA 1
ATOM 676 C C . GLU A 1 86 ? 13.997 3.623 -13.928 1.00 90.06 86 GLU A C 1
ATOM 678 O O . GLU A 1 86 ? 14.764 3.930 -14.847 1.00 90.06 86 GLU A O 1
ATOM 683 N N . LYS A 1 87 ? 13.182 2.563 -14.015 1.00 88.38 87 LYS A N 1
ATOM 684 C CA . LYS A 1 87 ? 13.126 1.699 -15.198 1.00 88.38 87 LYS A CA 1
ATOM 685 C C . LYS A 1 87 ? 12.702 2.475 -16.446 1.00 88.38 87 LYS A C 1
ATOM 687 O O . LYS A 1 87 ? 13.305 2.301 -17.502 1.00 88.38 87 LYS A O 1
ATOM 692 N N . ALA A 1 88 ? 11.684 3.329 -16.352 1.00 88.06 88 ALA A N 1
ATOM 693 C CA . ALA A 1 88 ? 11.231 4.132 -17.485 1.00 88.06 88 ALA A CA 1
ATOM 694 C C . ALA A 1 88 ? 12.322 5.103 -17.972 1.00 88.06 88 ALA A C 1
ATOM 696 O O . ALA A 1 88 ? 12.531 5.235 -19.181 1.00 88.06 88 ALA A O 1
ATOM 697 N N . GLY A 1 89 ? 13.054 5.731 -17.046 1.00 89.31 89 GLY A N 1
ATOM 698 C CA . GLY A 1 89 ? 14.204 6.586 -17.340 1.00 89.31 89 GLY A CA 1
ATOM 699 C C . GLY A 1 89 ? 15.330 5.822 -18.035 1.00 89.31 89 GLY A C 1
ATOM 700 O O . GLY A 1 89 ? 15.798 6.246 -19.094 1.00 89.31 89 GLY A O 1
ATOM 701 N N . ARG A 1 90 ? 15.690 4.648 -17.504 1.00 89.00 90 ARG A N 1
ATOM 702 C CA . ARG A 1 90 ? 16.643 3.713 -18.117 1.00 89.00 90 ARG A CA 1
ATOM 703 C C . ARG A 1 90 ? 16.242 3.361 -19.551 1.00 89.00 90 ARG A C 1
ATOM 705 O O . ARG A 1 90 ? 17.049 3.476 -20.472 1.00 89.00 90 ARG A O 1
ATOM 712 N N . ASP A 1 91 ? 14.989 2.956 -19.750 1.00 87.94 91 ASP A N 1
ATOM 713 C CA . ASP A 1 91 ? 14.465 2.527 -21.050 1.00 87.94 91 ASP A CA 1
ATOM 714 C C . ASP A 1 91 ? 14.463 3.681 -22.068 1.00 87.94 91 ASP A C 1
ATOM 716 O O . ASP A 1 91 ? 14.754 3.473 -23.249 1.00 87.94 91 ASP A O 1
ATOM 720 N N . ALA A 1 92 ? 14.177 4.909 -21.625 1.00 88.69 92 ALA A N 1
ATOM 721 C CA . ALA A 1 92 ? 14.276 6.106 -22.457 1.00 88.69 92 ALA A CA 1
ATOM 722 C C . ALA A 1 92 ? 15.731 6.429 -22.834 1.00 88.69 92 ALA A C 1
ATOM 724 O O . ALA A 1 92 ? 16.013 6.698 -24.002 1.00 88.69 92 ALA A O 1
ATOM 725 N N . ALA A 1 93 ? 16.664 6.349 -21.883 1.00 89.38 93 ALA A N 1
ATOM 726 C CA . ALA A 1 93 ? 18.081 6.605 -22.128 1.00 89.38 93 ALA A CA 1
ATOM 727 C C . ALA A 1 93 ? 18.695 5.589 -23.104 1.00 89.38 93 ALA A C 1
ATOM 729 O O . ALA A 1 93 ? 19.443 5.966 -24.005 1.00 89.38 93 ALA A O 1
ATOM 730 N N . ILE A 1 94 ? 18.319 4.309 -22.996 1.00 88.69 94 ILE A N 1
ATOM 731 C CA . ILE A 1 94 ? 18.717 3.271 -23.958 1.00 88.69 94 ILE A CA 1
ATOM 732 C C . ILE A 1 94 ? 18.194 3.606 -25.359 1.00 88.69 94 ILE A C 1
ATOM 734 O O . ILE A 1 94 ? 18.962 3.581 -26.320 1.00 88.69 94 ILE A O 1
ATOM 738 N N . LYS A 1 95 ? 16.907 3.960 -25.488 1.00 89.25 95 LYS A N 1
ATOM 739 C CA . LYS A 1 95 ? 16.299 4.321 -26.784 1.00 89.25 95 LYS A CA 1
ATOM 740 C C . LYS A 1 95 ? 16.956 5.542 -27.428 1.00 89.25 95 LYS A C 1
ATOM 742 O O . LYS A 1 95 ? 17.057 5.592 -28.650 1.00 89.25 95 LYS A O 1
ATOM 747 N N . ASN A 1 96 ? 17.411 6.491 -26.616 1.00 90.50 96 ASN A N 1
ATOM 748 C CA . ASN A 1 96 ? 18.041 7.727 -27.075 1.00 90.50 96 ASN A CA 1
ATOM 749 C C . ASN A 1 96 ? 19.564 7.609 -27.258 1.00 90.50 96 ASN A C 1
ATOM 751 O O . ASN A 1 96 ? 20.192 8.566 -27.700 1.00 90.50 96 ASN A O 1
ATOM 755 N N . GLY A 1 97 ? 20.172 6.465 -26.920 1.00 89.75 97 GLY A N 1
ATOM 756 C CA . GLY A 1 97 ? 21.625 6.280 -26.972 1.00 89.75 97 GLY A CA 1
ATOM 757 C C . GLY A 1 97 ? 22.405 7.021 -25.877 1.00 89.75 97 GLY A C 1
ATOM 758 O O . GLY A 1 97 ? 23.629 7.051 -25.930 1.00 89.75 97 GLY A O 1
ATOM 759 N N . THR A 1 98 ? 21.727 7.577 -24.869 1.00 89.19 98 THR A N 1
ATOM 760 C CA . THR A 1 98 ? 22.309 8.364 -23.763 1.00 89.19 98 THR A CA 1
ATOM 761 C C . THR A 1 98 ? 22.436 7.557 -22.466 1.00 89.19 98 THR A C 1
ATOM 763 O O . THR A 1 98 ? 22.502 8.106 -21.370 1.00 89.19 98 THR A O 1
ATOM 766 N N . PHE A 1 99 ? 22.454 6.225 -22.559 1.00 88.50 99 PHE A N 1
ATOM 767 C CA . PHE A 1 99 ? 22.455 5.341 -21.390 1.00 88.50 99 PHE A CA 1
ATOM 768 C C . PHE A 1 99 ? 23.642 5.572 -20.441 1.00 88.50 99 PHE A C 1
ATOM 770 O O . PHE A 1 99 ? 23.461 5.561 -19.228 1.00 88.50 99 PHE A O 1
ATOM 777 N N . LEU A 1 100 ? 24.841 5.821 -20.977 1.00 87.81 100 LEU A N 1
ATOM 778 C CA . LEU A 1 100 ? 26.026 6.101 -20.159 1.00 87.81 100 LEU A CA 1
ATOM 779 C C . LEU A 1 100 ? 25.889 7.426 -19.397 1.00 87.81 100 LEU A C 1
ATOM 781 O O . LEU A 1 100 ? 26.162 7.470 -18.202 1.00 87.81 100 LEU A O 1
ATOM 785 N N . GLU A 1 101 ? 25.383 8.472 -20.050 1.00 87.62 101 GLU A N 1
ATOM 786 C CA . GLU A 1 101 ? 25.106 9.761 -19.404 1.00 87.62 101 GLU A CA 1
ATOM 787 C C . GLU A 1 101 ? 24.045 9.618 -18.305 1.00 87.62 101 GLU A C 1
ATOM 789 O O . GLU A 1 101 ? 24.186 10.183 -17.225 1.00 87.62 101 GLU A O 1
ATOM 794 N N . TRP A 1 102 ? 23.006 8.810 -18.544 1.00 88.81 102 TRP A N 1
ATOM 795 C CA . TRP A 1 102 ? 21.974 8.510 -17.547 1.00 88.81 102 TRP A CA 1
ATOM 796 C C . TRP A 1 102 ? 22.528 7.768 -16.322 1.00 88.81 102 TRP A C 1
ATOM 798 O O . TRP A 1 102 ? 22.092 8.028 -15.204 1.00 88.81 102 TRP A O 1
ATOM 808 N N . LEU A 1 103 ? 23.530 6.903 -16.510 1.00 88.12 103 LEU A N 1
ATOM 809 C CA . LEU A 1 103 ? 24.276 6.276 -15.412 1.00 88.12 103 LEU A CA 1
ATOM 810 C C . LEU A 1 103 ? 25.207 7.255 -14.669 1.00 88.12 103 LEU A C 1
ATOM 812 O O . LEU A 1 103 ? 25.867 6.850 -13.713 1.00 88.12 103 LEU A O 1
ATOM 816 N N . GLY A 1 104 ? 25.290 8.517 -15.101 1.00 85.69 104 GLY A N 1
ATOM 817 C CA . GLY A 1 104 ? 26.231 9.499 -14.569 1.00 85.69 104 GLY A CA 1
ATOM 818 C C . GLY A 1 104 ? 27.677 9.225 -14.982 1.00 85.69 104 GLY A C 1
ATOM 819 O O . GLY A 1 104 ? 28.602 9.663 -14.300 1.00 85.69 104 GLY A O 1
ATOM 820 N N . TRP A 1 105 ? 27.893 8.466 -16.060 1.00 85.12 105 TRP A N 1
ATOM 821 C CA . TRP A 1 105 ? 29.229 8.248 -16.598 1.00 85.12 105 TRP A CA 1
ATOM 822 C C . TRP A 1 105 ? 29.689 9.491 -17.360 1.00 85.12 105 TRP A C 1
ATOM 824 O O . TRP A 1 105 ? 29.087 9.877 -18.363 1.00 85.12 105 TRP A O 1
ATOM 834 N N . GLU A 1 106 ? 30.779 10.093 -16.897 1.00 75.56 106 GLU A N 1
ATOM 835 C CA . GLU A 1 106 ? 31.475 11.158 -17.611 1.00 75.56 106 GLU A CA 1
ATOM 836 C C . GLU A 1 106 ? 32.615 10.554 -18.448 1.00 75.56 106 GLU A C 1
ATOM 838 O O . GLU A 1 106 ? 33.399 9.753 -17.925 1.00 75.56 106 GLU A O 1
ATOM 843 N N . PRO A 1 107 ? 32.743 10.909 -19.740 1.00 69.06 107 PRO A N 1
ATOM 844 C CA . PRO A 1 107 ? 33.862 10.455 -20.550 1.00 69.06 107 PRO A CA 1
ATOM 845 C C . PRO A 1 107 ? 35.192 10.946 -19.973 1.00 69.06 107 PRO A C 1
ATOM 847 O O . PRO A 1 107 ? 35.414 12.150 -19.855 1.00 69.06 107 PRO A O 1
ATOM 850 N N . CYS A 1 108 ? 36.115 10.020 -19.702 1.00 64.12 108 CYS A N 1
ATOM 851 C CA . CYS A 1 108 ? 37.471 10.325 -19.222 1.00 64.12 108 CYS A CA 1
ATOM 852 C C . CYS A 1 108 ? 38.293 11.205 -20.188 1.00 64.12 108 CYS A C 1
ATOM 854 O O . CYS A 1 108 ? 39.343 11.719 -19.807 1.00 64.12 108 CYS A O 1
ATOM 856 N N . ASP A 1 109 ? 37.826 11.372 -21.428 1.00 59.44 109 ASP A N 1
ATOM 857 C CA . ASP A 1 109 ? 38.587 11.959 -22.532 1.00 59.44 109 ASP A CA 1
ATOM 858 C C . ASP A 1 109 ? 38.306 13.455 -22.746 1.00 59.44 109 ASP A C 1
ATOM 860 O O . ASP A 1 109 ? 38.911 14.076 -23.624 1.00 59.44 109 ASP A O 1
ATOM 864 N N . GLN A 1 110 ? 37.434 14.079 -21.941 1.00 51.69 110 GLN A N 1
ATOM 865 C CA . GLN A 1 110 ? 37.415 15.540 -21.862 1.00 51.69 110 GLN A CA 1
ATOM 866 C C . GLN A 1 110 ? 38.660 15.992 -21.099 1.00 51.69 110 GLN A C 1
ATOM 868 O O . GLN A 1 110 ? 38.653 16.182 -19.886 1.00 51.69 110 GLN A O 1
ATOM 873 N N . LEU A 1 111 ? 39.754 16.154 -21.847 1.00 51.94 111 LEU A N 1
ATOM 874 C CA . LEU A 1 111 ? 40.929 16.917 -21.452 1.00 51.94 111 LEU A CA 1
ATOM 875 C C . LEU A 1 111 ? 40.468 18.291 -20.948 1.00 51.94 111 LEU A C 1
ATOM 877 O O . LEU A 1 111 ? 40.356 19.252 -21.710 1.00 51.94 111 LEU A O 1
ATOM 881 N N . HIS A 1 112 ? 40.223 18.403 -19.646 1.00 51.41 112 HIS A N 1
ATOM 882 C CA . HIS A 1 112 ? 40.197 19.678 -18.954 1.00 51.41 112 HIS A CA 1
ATOM 883 C C . HIS A 1 112 ? 41.611 20.273 -19.033 1.00 51.41 112 HIS A C 1
ATOM 885 O O . HIS A 1 112 ? 42.442 20.084 -18.151 1.00 51.41 112 HIS A O 1
ATOM 891 N N . GLY A 1 113 ? 41.901 20.967 -20.135 1.00 50.88 113 GLY A N 1
ATOM 892 C CA . GLY A 1 113 ? 42.929 22.003 -20.207 1.00 50.88 113 GLY A CA 1
ATOM 893 C C . GLY A 1 113 ? 44.386 21.580 -19.997 1.00 50.88 113 GLY A C 1
ATOM 894 O O . GLY A 1 113 ? 45.170 22.402 -19.530 1.00 50.88 113 GLY A O 1
ATOM 895 N N . LEU A 1 114 ? 44.792 20.360 -20.351 1.00 50.22 114 LEU A N 1
ATOM 896 C CA . LEU A 1 114 ? 46.208 19.972 -20.345 1.00 50.22 114 LEU A CA 1
ATOM 897 C C . LEU A 1 114 ? 46.610 19.368 -21.687 1.00 50.22 114 LEU A C 1
ATOM 899 O O . LEU A 1 114 ? 46.670 18.152 -21.828 1.00 50.22 114 LEU A O 1
ATOM 903 N N . GLY A 1 115 ? 46.920 20.216 -22.671 1.00 50.59 115 GLY A N 1
ATOM 904 C CA . GLY A 1 115 ? 47.657 19.724 -23.833 1.00 50.59 115 GLY A CA 1
ATOM 905 C C . GLY A 1 115 ? 47.506 20.458 -25.153 1.00 50.59 115 GLY A C 1
ATOM 906 O O . GLY A 1 115 ? 47.463 19.777 -26.161 1.00 50.59 115 GLY A O 1
ATOM 907 N N . GLU A 1 116 ? 47.507 21.790 -25.206 1.00 49.12 116 GLU A N 1
ATOM 908 C CA . GLU A 1 116 ? 47.908 22.477 -26.443 1.00 49.12 116 GLU A CA 1
ATOM 909 C C . GLU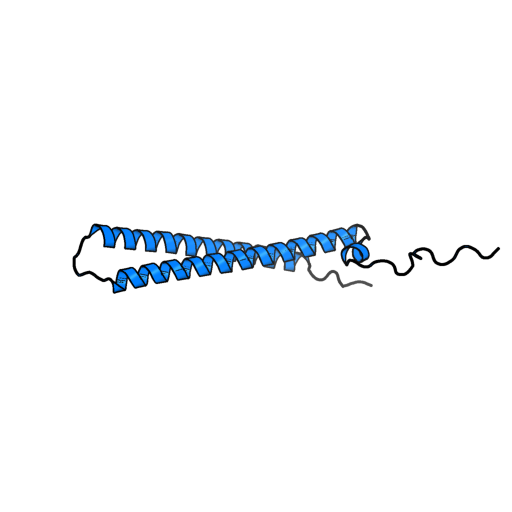 A 1 116 ? 48.754 23.705 -26.112 1.00 49.12 116 GLU A C 1
ATOM 911 O O . GLU A 1 116 ? 48.245 24.784 -25.836 1.00 49.12 116 GLU A O 1
ATOM 916 N N . ASN A 1 117 ? 50.071 23.497 -26.079 1.00 46.19 117 ASN A N 1
ATOM 917 C CA . ASN A 1 117 ? 51.070 24.429 -26.602 1.00 46.19 117 ASN A CA 1
ATOM 918 C C . ASN A 1 117 ? 52.416 23.699 -26.662 1.00 46.19 117 ASN A C 1
ATOM 920 O O . ASN A 1 117 ? 53.291 23.872 -25.817 1.00 46.19 117 ASN A O 1
ATOM 924 N N . ILE A 1 118 ? 52.565 22.853 -27.682 1.00 50.22 118 ILE A N 1
ATOM 925 C CA . ILE A 1 118 ? 53.879 22.581 -28.263 1.00 50.22 118 ILE A CA 1
ATOM 926 C C . ILE A 1 118 ? 53.848 23.181 -29.667 1.00 50.22 118 ILE A C 1
ATOM 928 O O . ILE A 1 118 ? 53.345 22.566 -30.607 1.00 50.22 118 ILE A O 1
ATOM 932 N N . LYS A 1 119 ? 54.360 24.404 -29.777 1.00 41.56 119 LYS A N 1
ATOM 933 C CA . LYS A 1 119 ? 54.992 24.950 -30.976 1.00 41.56 119 LYS A CA 1
ATOM 934 C C . LYS A 1 119 ? 56.194 25.768 -30.541 1.00 41.56 119 LYS A C 1
ATOM 936 O O . LYS A 1 119 ? 56.050 26.506 -29.543 1.00 41.56 119 LYS A O 1
#

pLDDT: mean 82.74, std 17.66, range [36.22, 98.12]

Solvent-accessible surface area (backbone atoms only — not comparable to full-atom values): 7008 Å² total; per-residue (Å²): 138,85,87,84,81,71,65,65,64,57,55,52,53,50,53,53,51,47,44,52,51,39,52,49,51,35,50,51,35,53,50,52,41,54,53,44,51,51,52,53,52,51,63,62,69,64,71,54,96,78,77,43,71,63,58,54,52,49,47,53,49,49,45,52,51,36,51,50,53,33,52,56,37,50,53,51,40,54,51,53,52,50,54,52,52,51,48,51,51,51,55,51,23,54,77,70,71,41,41,55,57,72,72,66,54,73,73,87,78,70,72,81,84,75,85,86,84,90,128

Radius of gyration: 27.34 Å; Cα contacts (8 Å, |Δi|>4): 47; chains: 1; bounding box: 78×38×66 Å

Mean predicted aligned error: 10.77 Å

Organism: Aeromonas hydrophila (NCBI:txid644)

Foldseek 3Di:
DDDPPPPPVVVLVVLVVVLVVLVVLLVVLVVVLVVLVVVLVVVVVVPDPDPCPPSNVVSVVSNVVSVVSNVVSVVVSVVSVVVVVLVVLCVVCVVVVNNCVSVVHDDPPPPPDPDDDDD